Protein AF-A0A080M243-F1 (afdb_monomer)

Mean predicted aligned error: 13.2 Å

pLDDT: mean 72.02, std 15.81, range [36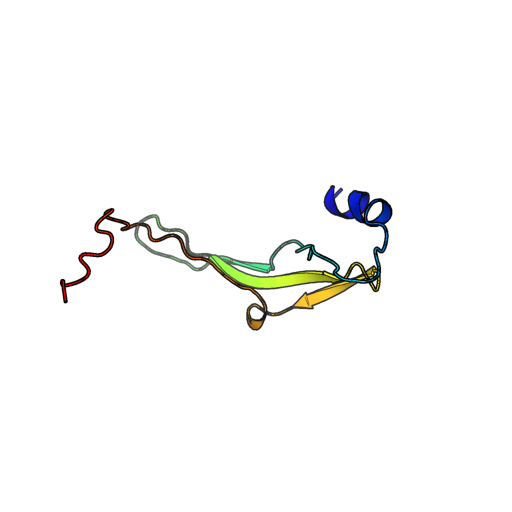.72, 95.44]

Radius of gyration: 19.22 Å; Cα contacts (8 Å, |Δi|>4): 78; chains: 1; bounding box: 52×26×47 Å

Sequence (82 aa):
MNADLHMAADLKNTGKGNLFVIFGEPDISLLPQDDDKLCIKVNGVDVFKPQTGEVISDSTDGIACWFIDTDYNQEGDQSPGG

Nearest PDB structures (foldseek):
  8vym-assembly1_A  TM=3.065E-01  e=6.296E+00  Human betaherpesvirus 5
  5cuv-assembly1_A  TM=2.920E-01  e=6.708E+00  Trypanosoma cruzi
  5cuy-assembly1_B  TM=3.031E-01  e=9.216E+00  Trypanosoma brucei brucei TREU927
  5cux-assembly1_A  TM=2.997E-01  e=9.216E+00  Trypanosoma cruzi

Secondary structure (DSSP, 8-state):
--THHHHTTT----SS-----EEEEEEEEEE--STT--EEEEEEEEEEETTTTEEEEEEGGG----PPPTT-------PPP-

Solvent-accessible surface area (backbone atoms only — not comparable to full-atom values): 5752 Å² total; per-residue (Å²): 135,69,70,71,72,66,46,61,81,74,62,68,85,58,99,74,72,86,88,70,79,48,72,52,75,62,46,69,44,81,44,93,54,73,89,95,47,87,44,74,44,74,62,22,35,30,38,42,41,82,93,78,72,47,75,43,83,38,58,54,89,80,59,90,79,83,82,80,70,91,78,74,76,82,85,73,79,84,73,78,87,129

Organism: NCBI:txid327160

Structure (mmCIF, N/CA/C/O backbone):
data_AF-A0A080M243-F1
#
_entry.id   AF-A0A080M243-F1
#
loop_
_atom_site.group_PDB
_atom_site.id
_atom_site.type_symbol
_atom_site.label_atom_id
_atom_site.label_alt_id
_atom_site.label_comp_id
_atom_site.label_asym_id
_atom_site.label_entity_id
_atom_site.label_seq_id
_atom_site.pdbx_PDB_ins_code
_atom_site.Cartn_x
_atom_site.Cartn_y
_atom_site.Cartn_z
_atom_site.occupancy
_atom_site.B_iso_or_equiv
_atom_site.auth_seq_id
_atom_site.auth_comp_id
_atom_site.auth_asym_id
_atom_site.auth_atom_id
_atom_site.pdbx_PDB_model_num
ATOM 1 N N . MET A 1 1 ? 11.896 -17.040 2.890 1.00 45.47 1 MET A N 1
ATOM 2 C CA . MET A 1 1 ? 12.218 -17.300 1.470 1.00 45.47 1 MET A CA 1
ATOM 3 C C . MET A 1 1 ? 10.922 -17.083 0.704 1.00 45.47 1 MET A C 1
ATOM 5 O O . MET A 1 1 ? 9.990 -17.839 0.935 1.00 45.47 1 MET A O 1
ATOM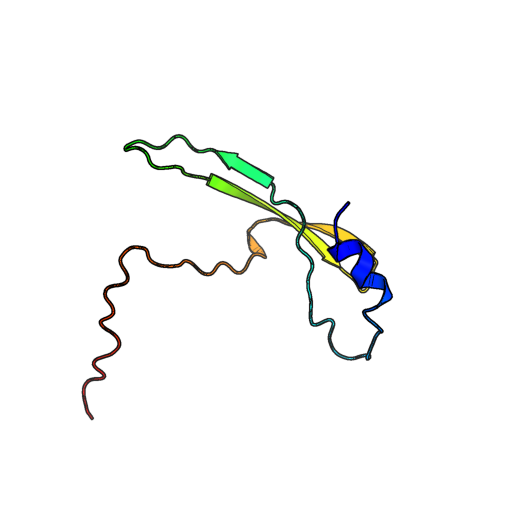 9 N N . ASN A 1 2 ? 10.805 -15.971 -0.030 1.00 44.34 2 ASN A N 1
ATOM 10 C CA . ASN A 1 2 ? 9.551 -15.546 -0.661 1.00 44.34 2 ASN A CA 1
ATOM 11 C C . ASN A 1 2 ? 9.294 -16.392 -1.927 1.00 44.34 2 ASN A C 1
ATOM 13 O O . ASN A 1 2 ? 10.166 -16.474 -2.793 1.00 44.34 2 ASN A O 1
ATOM 17 N N . ALA A 1 3 ? 8.134 -17.051 -2.001 1.00 48.31 3 ALA A N 1
ATOM 18 C CA . ALA A 1 3 ? 7.750 -17.931 -3.106 1.00 48.31 3 ALA A CA 1
ATOM 19 C C . ALA A 1 3 ? 7.598 -17.177 -4.441 1.00 48.31 3 ALA A C 1
ATOM 21 O O . ALA A 1 3 ? 7.833 -17.757 -5.500 1.00 48.31 3 ALA A O 1
ATOM 22 N N . ASP A 1 4 ? 7.315 -15.874 -4.394 1.00 53.09 4 ASP A N 1
ATOM 23 C CA . ASP A 1 4 ? 7.163 -15.029 -5.583 1.00 53.09 4 ASP A CA 1
ATOM 24 C C . ASP A 1 4 ? 8.485 -14.843 -6.339 1.00 53.09 4 ASP A C 1
ATOM 26 O O . ASP A 1 4 ? 8.506 -14.742 -7.568 1.00 53.09 4 ASP A O 1
ATOM 30 N N . LEU A 1 5 ? 9.616 -14.904 -5.625 1.00 52.91 5 LEU A N 1
ATOM 31 C CA . LEU A 1 5 ? 10.947 -14.817 -6.228 1.00 52.91 5 LEU A CA 1
ATOM 32 C C . LEU A 1 5 ? 11.289 -16.066 -7.063 1.00 52.91 5 LEU A C 1
ATOM 34 O O . LEU A 1 5 ? 12.093 -15.984 -7.989 1.00 52.91 5 LEU A O 1
ATOM 38 N N . HIS A 1 6 ? 10.660 -17.212 -6.770 1.00 58.19 6 HIS A N 1
ATOM 39 C CA . HIS A 1 6 ? 10.824 -18.448 -7.541 1.00 58.19 6 HIS A CA 1
ATOM 40 C C . HIS A 1 6 ? 10.008 -18.463 -8.839 1.00 58.19 6 HIS A C 1
ATOM 42 O O . HIS A 1 6 ? 10.387 -19.172 -9.768 1.00 58.19 6 HIS A O 1
ATOM 48 N N . MET A 1 7 ? 8.936 -17.669 -8.945 1.00 57.38 7 MET A N 1
ATOM 49 C CA . MET A 1 7 ? 8.112 -17.626 -10.160 1.00 57.38 7 MET A CA 1
ATOM 50 C C . MET A 1 7 ? 8.732 -16.758 -11.263 1.00 57.38 7 MET A C 1
ATOM 52 O O . MET A 1 7 ? 8.415 -16.936 -12.437 1.00 57.38 7 MET A O 1
ATOM 56 N N . ALA A 1 8 ? 9.662 -15.859 -10.922 1.00 56.03 8 ALA A N 1
ATOM 57 C CA . ALA A 1 8 ? 10.277 -14.929 -11.871 1.00 56.03 8 ALA A CA 1
ATOM 58 C C . ALA A 1 8 ? 10.937 -15.620 -13.084 1.00 56.03 8 ALA A C 1
ATOM 60 O O . ALA A 1 8 ? 10.904 -15.077 -14.186 1.00 56.03 8 ALA A O 1
ATOM 61 N N . ALA A 1 9 ? 11.496 -16.824 -12.905 1.00 55.94 9 ALA A N 1
ATOM 62 C CA . ALA A 1 9 ? 12.115 -17.599 -13.985 1.00 55.94 9 ALA A CA 1
ATOM 63 C C . ALA A 1 9 ? 11.098 -18.321 -14.896 1.00 55.94 9 ALA A C 1
ATOM 65 O O . ALA A 1 9 ? 11.408 -18.597 -16.058 1.00 55.94 9 ALA A O 1
ATOM 66 N N . ASP A 1 10 ? 9.889 -18.592 -14.394 1.00 56.78 10 ASP A N 1
ATOM 67 C CA . ASP A 1 10 ? 8.808 -19.262 -15.132 1.00 56.78 10 ASP A CA 1
ATOM 68 C C . ASP A 1 10 ? 7.934 -18.273 -15.926 1.00 56.78 10 ASP A C 1
ATOM 70 O O . ASP A 1 10 ? 7.261 -18.657 -16.888 1.00 56.78 10 ASP A O 1
ATOM 74 N N . LEU A 1 11 ? 7.990 -16.978 -15.593 1.00 54.88 11 LEU A N 1
ATOM 75 C CA . LEU A 1 11 ? 7.370 -15.887 -16.349 1.00 54.88 11 LEU A CA 1
ATOM 76 C C . LEU A 1 11 ? 8.154 -15.598 -17.646 1.00 54.88 11 LEU A C 1
ATOM 78 O O . LEU A 1 11 ? 8.870 -14.607 -17.788 1.00 54.88 11 LEU A O 1
ATOM 82 N N . LYS A 1 12 ? 8.018 -16.484 -18.637 1.00 50.25 12 LYS A N 1
ATOM 83 C CA . LYS A 1 12 ? 8.550 -16.273 -19.992 1.00 50.25 12 LYS A CA 1
ATOM 84 C C . LYS A 1 12 ? 7.911 -15.047 -20.652 1.00 50.25 12 LYS A C 1
ATOM 86 O O . LYS A 1 12 ? 6.706 -15.009 -20.876 1.00 50.25 12 LYS A O 1
ATOM 91 N N . ASN A 1 13 ? 8.773 -14.109 -21.050 1.00 53.62 13 ASN A N 1
ATOM 92 C CA . ASN A 1 13 ? 8.527 -12.961 -21.927 1.00 53.62 13 ASN A CA 1
ATOM 93 C C . ASN A 1 13 ? 7.718 -13.324 -23.195 1.00 53.62 13 ASN A C 1
ATOM 95 O O . ASN A 1 13 ? 8.279 -13.521 -24.274 1.00 53.62 13 ASN A O 1
ATOM 99 N N . THR A 1 14 ? 6.389 -13.351 -23.119 1.00 49.97 14 THR A N 1
ATOM 100 C CA . THR A 1 14 ? 5.561 -13.057 -24.291 1.00 49.97 14 THR A CA 1
ATOM 101 C C . THR A 1 14 ? 5.611 -11.546 -24.445 1.00 49.97 14 THR A C 1
ATOM 103 O O . THR A 1 14 ? 5.127 -10.851 -23.562 1.00 49.97 14 THR A O 1
ATOM 106 N N . GLY A 1 15 ? 6.250 -11.028 -25.497 1.00 48.06 15 GLY A N 1
ATOM 107 C CA . GLY A 1 15 ? 6.641 -9.616 -25.676 1.00 48.06 15 GLY A CA 1
ATOM 108 C C . GLY A 1 15 ? 5.545 -8.533 -25.646 1.00 48.06 15 GLY A C 1
ATOM 109 O O . GLY A 1 15 ? 5.743 -7.470 -26.228 1.00 48.06 15 GLY A O 1
ATOM 110 N N . LYS A 1 16 ? 4.397 -8.772 -25.009 1.00 51.06 16 LYS A N 1
ATOM 111 C CA . LYS A 1 16 ? 3.333 -7.819 -24.699 1.00 51.06 16 LYS A CA 1
ATOM 112 C C . LYS A 1 16 ? 2.680 -8.201 -23.361 1.00 51.06 16 LYS A C 1
ATOM 114 O O . LYS A 1 16 ? 1.841 -9.092 -23.327 1.00 51.06 16 LYS A O 1
ATOM 119 N N . GLY A 1 17 ? 3.043 -7.490 -22.293 1.00 48.31 17 GLY A N 1
ATOM 120 C CA . GLY A 1 17 ? 2.312 -7.472 -21.021 1.00 48.31 17 GLY A CA 1
ATOM 121 C C . GLY A 1 17 ? 2.944 -8.303 -19.907 1.00 48.31 17 GLY A C 1
ATOM 122 O O . GLY A 1 17 ? 2.640 -9.481 -19.756 1.00 48.31 17 GLY A O 1
ATOM 123 N N . ASN A 1 18 ? 3.755 -7.664 -19.059 1.00 52.28 18 ASN A N 1
ATOM 124 C CA . ASN A 1 18 ? 3.951 -8.184 -17.708 1.00 52.28 18 ASN A CA 1
ATOM 125 C C . ASN A 1 18 ? 2.639 -7.958 -16.955 1.00 52.28 18 ASN A C 1
ATOM 127 O O . ASN A 1 18 ? 2.334 -6.835 -16.569 1.00 52.28 18 ASN A O 1
ATOM 131 N N . LEU A 1 19 ? 1.842 -9.017 -16.817 1.00 58.69 19 LEU A N 1
ATOM 132 C CA . LEU A 1 19 ? 0.518 -8.975 -16.188 1.00 58.69 19 LEU A CA 1
ATOM 133 C C . LEU A 1 19 ? 0.571 -8.945 -14.653 1.00 58.69 19 LEU A C 1
ATOM 135 O O . LEU A 1 19 ? -0.470 -8.848 -14.014 1.00 58.69 19 LEU A O 1
ATOM 139 N N . PHE A 1 20 ? 1.765 -9.030 -14.063 1.00 63.72 20 PHE A N 1
ATOM 140 C CA . PHE A 1 20 ? 1.940 -9.150 -12.623 1.00 63.72 20 PHE A CA 1
ATOM 141 C C . PHE A 1 20 ? 2.990 -8.158 -12.127 1.00 63.72 20 PHE A C 1
ATOM 143 O O . PHE A 1 20 ? 4.083 -8.049 -12.6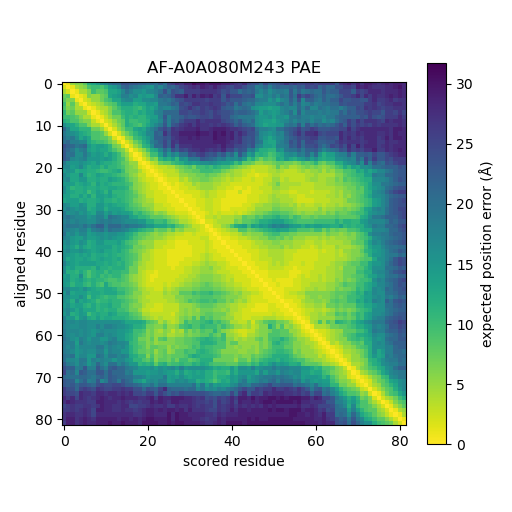91 1.00 63.72 20 PHE A O 1
ATOM 150 N N . VAL A 1 21 ? 2.632 -7.447 -11.062 1.00 68.88 21 VAL A N 1
ATOM 151 C CA . VAL A 1 21 ? 3.527 -6.641 -10.234 1.00 68.88 21 VAL A CA 1
ATOM 152 C C . VAL A 1 21 ? 3.634 -7.372 -8.905 1.00 68.88 21 VAL A C 1
ATOM 154 O O . VAL A 1 21 ? 2.615 -7.777 -8.348 1.00 68.88 21 VAL A O 1
ATOM 157 N N . ILE A 1 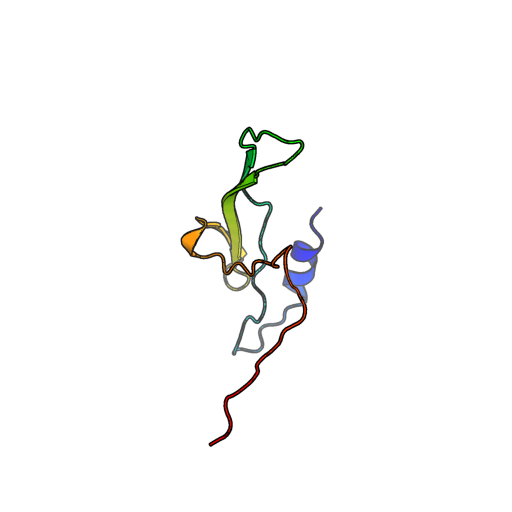22 ? 4.858 -7.588 -8.432 1.00 78.75 22 ILE A N 1
ATOM 158 C CA . ILE A 1 22 ? 5.096 -8.231 -7.141 1.00 78.75 22 ILE A CA 1
ATOM 159 C C . ILE A 1 22 ? 5.363 -7.121 -6.130 1.00 78.75 22 ILE A C 1
ATOM 161 O O . ILE A 1 22 ? 6.271 -6.310 -6.324 1.00 78.75 22 ILE A O 1
ATOM 165 N N . PHE A 1 23 ? 4.562 -7.099 -5.071 1.00 84.50 23 PHE A N 1
ATOM 166 C CA . PHE A 1 23 ? 4.724 -6.192 -3.943 1.00 84.50 23 PHE A CA 1
ATOM 167 C C . PHE A 1 23 ? 5.476 -6.905 -2.816 1.00 84.50 23 PHE A C 1
ATOM 169 O O . PHE A 1 23 ? 5.194 -8.063 -2.504 1.00 84.50 23 PHE A O 1
ATOM 176 N N . GLY A 1 24 ? 6.462 -6.225 -2.243 1.00 83.69 24 GLY A N 1
ATOM 177 C CA . GLY A 1 24 ? 7.200 -6.662 -1.067 1.00 83.69 24 GLY A CA 1
ATOM 178 C C . GLY A 1 24 ? 6.441 -6.397 0.232 1.00 83.69 24 GLY A C 1
ATOM 179 O O . GLY A 1 24 ? 5.250 -6.083 0.235 1.00 83.69 24 GLY A O 1
ATOM 180 N N . GLU A 1 25 ? 7.147 -6.536 1.352 1.00 88.38 25 GLU A N 1
ATOM 181 C CA . GLU A 1 25 ? 6.609 -6.187 2.667 1.00 88.38 25 GLU A CA 1
ATOM 182 C C . GLU A 1 25 ? 6.310 -4.676 2.719 1.00 88.38 25 GLU A C 1
ATOM 184 O O . GLU A 1 25 ? 7.171 -3.877 2.343 1.00 88.38 25 GLU A O 1
ATOM 189 N N . PRO A 1 26 ? 5.105 -4.256 3.140 1.00 89.19 26 PRO A N 1
ATOM 190 C CA . PRO A 1 26 ? 4.806 -2.843 3.308 1.00 89.19 26 PRO A CA 1
ATOM 191 C C . PRO A 1 26 ? 5.503 -2.292 4.553 1.00 89.19 26 PRO A C 1
ATOM 193 O O . PRO A 1 26 ? 5.460 -2.906 5.620 1.00 89.19 26 PRO A O 1
ATOM 196 N N . ASP A 1 27 ? 6.062 -1.089 4.444 1.00 90.81 27 ASP A N 1
ATOM 197 C CA . ASP A 1 27 ? 6.473 -0.338 5.628 1.00 90.81 27 ASP A CA 1
ATOM 198 C C . ASP A 1 27 ? 5.225 0.214 6.322 1.00 90.81 27 ASP A C 1
ATOM 200 O O . ASP A 1 27 ? 4.390 0.872 5.690 1.00 90.81 27 ASP A O 1
ATOM 204 N N . ILE A 1 28 ? 5.081 -0.060 7.619 1.00 94.12 28 ILE A N 1
ATOM 205 C CA . ILE A 1 28 ? 3.883 0.291 8.381 1.00 94.12 28 ILE A CA 1
ATOM 206 C C . ILE A 1 28 ? 4.203 0.962 9.712 1.00 94.12 28 ILE A C 1
ATOM 208 O O . ILE A 1 28 ? 5.251 0.780 10.325 1.00 94.12 28 ILE A O 1
ATOM 212 N N . SER A 1 29 ? 3.240 1.727 10.208 1.00 95.44 29 SER A N 1
ATOM 213 C CA . SER A 1 29 ? 3.272 2.324 11.538 1.00 95.44 29 SER A CA 1
ATOM 214 C C . SER A 1 29 ? 1.945 2.095 12.247 1.00 95.44 29 SER A C 1
ATOM 216 O O . SER A 1 29 ? 0.880 2.325 11.674 1.00 95.44 29 SER A O 1
ATOM 218 N N . LEU A 1 30 ? 1.999 1.661 13.506 1.00 94.19 30 LEU A N 1
ATOM 219 C CA . LEU A 1 30 ? 0.810 1.585 14.351 1.00 94.19 30 LEU A CA 1
ATOM 220 C C . LEU A 1 30 ? 0.448 2.979 14.852 1.00 94.19 30 LEU A C 1
ATOM 222 O O . LEU A 1 30 ? 1.290 3.690 15.406 1.00 94.19 30 LEU A O 1
ATOM 226 N N . LEU A 1 31 ? -0.817 3.344 14.685 1.00 93.38 31 LEU A N 1
ATOM 227 C CA . LEU A 1 31 ? -1.379 4.565 15.235 1.00 93.38 31 LEU A CA 1
ATOM 228 C C . LEU A 1 31 ? -2.239 4.198 16.454 1.00 93.38 31 LEU A C 1
ATOM 230 O O . LEU A 1 31 ? -3.090 3.311 16.339 1.00 93.38 31 LEU A O 1
ATOM 234 N N . PRO A 1 32 ? -2.023 4.838 17.620 1.00 90.50 32 PRO A N 1
ATOM 235 C CA . PRO A 1 32 ? -2.883 4.646 18.780 1.00 90.50 32 PRO A CA 1
ATOM 236 C C . PRO A 1 32 ? -4.330 4.983 18.430 1.00 90.50 32 PRO A C 1
ATOM 238 O O . PRO A 1 32 ? -4.588 6.010 17.803 1.00 90.50 32 PRO A O 1
ATOM 241 N N . GLN A 1 33 ? -5.255 4.128 18.846 1.00 88.88 33 GLN A N 1
ATOM 242 C CA . GLN A 1 33 ? -6.679 4.298 18.612 1.00 88.88 33 GLN A CA 1
ATOM 243 C C . GLN A 1 33 ? -7.433 3.855 19.867 1.00 88.88 33 GLN A C 1
ATOM 245 O O . GLN A 1 33 ? -7.055 2.874 20.509 1.00 88.88 33 GLN A O 1
ATOM 250 N N . ASP A 1 34 ? -8.482 4.593 20.207 1.00 87.94 34 ASP A N 1
ATOM 251 C CA . ASP A 1 34 ? -9.388 4.241 21.296 1.00 87.94 34 ASP A CA 1
ATOM 252 C C . ASP A 1 34 ? -10.379 3.137 20.863 1.00 87.94 34 ASP A C 1
ATOM 254 O O . ASP A 1 34 ? -10.456 2.761 19.688 1.00 87.94 34 ASP A O 1
ATOM 258 N N . ASP A 1 35 ? -11.170 2.641 21.817 1.00 82.12 35 ASP A N 1
ATOM 259 C CA . ASP A 1 35 ? -12.301 1.726 21.594 1.00 82.12 35 ASP A CA 1
ATOM 260 C C . ASP A 1 35 ? -11.948 0.377 20.937 1.00 82.12 35 ASP A C 1
ATOM 262 O O . ASP A 1 35 ? -12.612 -0.049 19.991 1.00 82.12 35 ASP A O 1
ATOM 266 N N . ASP A 1 36 ? -10.906 -0.305 21.432 1.00 83.19 36 ASP A N 1
ATOM 267 C CA . ASP A 1 36 ? -10.456 -1.638 20.976 1.00 83.19 36 ASP A CA 1
ATOM 268 C C . ASP A 1 36 ? -10.197 -1.747 19.457 1.00 83.19 36 ASP A C 1
ATOM 270 O O . ASP A 1 36 ? -10.138 -2.839 18.883 1.00 83.19 36 ASP A O 1
ATOM 274 N N . LYS A 1 37 ? -10.014 -0.609 18.781 1.00 84.75 37 LYS A N 1
ATOM 275 C CA . LYS A 1 37 ? -9.694 -0.544 17.355 1.00 84.75 37 LYS A CA 1
ATOM 276 C C . LYS A 1 37 ? -8.187 -0.534 17.148 1.00 84.75 37 LYS A C 1
ATOM 278 O O . LYS A 1 37 ? -7.427 0.012 17.941 1.00 84.75 37 LYS A O 1
ATOM 283 N N . LEU A 1 38 ? -7.755 -1.101 16.026 1.00 88.62 38 LEU A N 1
ATOM 284 C CA . LEU A 1 38 ? -6.367 -1.056 15.583 1.00 88.62 38 LEU A CA 1
ATOM 285 C C . LEU A 1 38 ? -6.271 -0.205 14.318 1.00 88.62 38 LEU A C 1
ATOM 287 O O . LEU A 1 38 ? -6.935 -0.498 13.325 1.00 88.62 38 LEU A O 1
ATOM 291 N N . CYS A 1 39 ? -5.436 0.833 14.351 1.00 91.19 39 CYS A N 1
ATOM 292 C CA . CYS A 1 39 ? -5.156 1.676 13.196 1.00 91.19 39 CYS A CA 1
ATOM 293 C C . CYS A 1 39 ? -3.714 1.456 12.728 1.00 91.19 39 CYS A C 1
ATOM 295 O O . CYS A 1 39 ? -2.764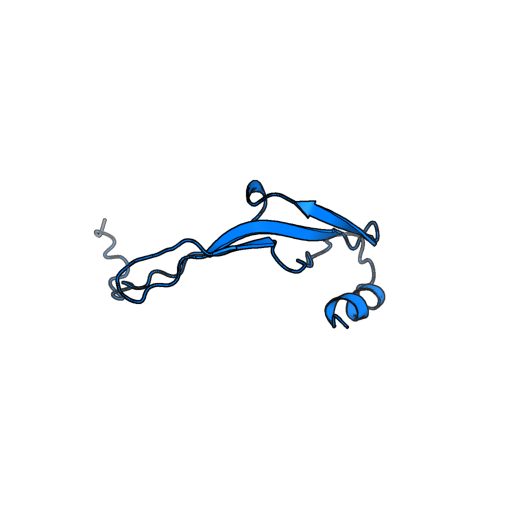 1.564 13.506 1.00 91.19 39 CYS A O 1
ATOM 297 N N . ILE A 1 40 ? -3.550 1.131 11.446 1.00 92.81 40 ILE A N 1
ATOM 298 C CA . ILE A 1 40 ? -2.249 0.911 10.816 1.00 92.81 40 ILE A CA 1
ATOM 299 C C . ILE A 1 40 ? -2.127 1.890 9.655 1.00 92.81 40 ILE A C 1
ATOM 301 O O . ILE A 1 40 ? -2.976 1.926 8.765 1.00 92.81 40 ILE A O 1
ATOM 305 N N . LYS A 1 41 ? -1.051 2.671 9.653 1.00 91.50 41 LYS A N 1
ATOM 306 C CA . LYS A 1 41 ? -0.642 3.485 8.514 1.00 91.50 41 LYS A CA 1
ATOM 307 C C . LYS A 1 41 ? 0.332 2.687 7.659 1.00 91.50 41 LYS A C 1
ATOM 309 O O . LYS A 1 41 ? 1.331 2.206 8.180 1.00 91.50 41 LYS A O 1
ATOM 314 N N . VAL A 1 42 ? 0.074 2.610 6.359 1.00 91.06 42 VAL A N 1
ATOM 315 C CA . VAL A 1 42 ? 1.062 2.160 5.370 1.00 91.06 42 VAL A CA 1
ATOM 316 C C . VAL A 1 42 ? 1.865 3.378 4.919 1.00 91.06 42 VAL A C 1
ATOM 318 O O . VAL A 1 42 ? 1.286 4.410 4.579 1.00 91.06 42 VAL A O 1
ATOM 321 N N . ASN A 1 43 ? 3.189 3.283 4.961 1.00 91.12 43 ASN A N 1
ATOM 322 C CA . ASN A 1 43 ? 4.110 4.341 4.541 1.00 91.12 43 ASN A CA 1
ATOM 323 C C . ASN A 1 43 ? 4.574 4.155 3.091 1.00 91.12 43 ASN A C 1
ATOM 325 O O . ASN A 1 43 ? 4.847 5.138 2.405 1.00 91.12 43 ASN A O 1
ATOM 329 N N . GLY A 1 44 ? 4.623 2.911 2.621 1.00 90.88 44 GLY A N 1
ATOM 330 C CA . GLY A 1 44 ? 5.042 2.561 1.273 1.00 90.88 44 GLY A CA 1
ATOM 331 C C . GLY A 1 44 ? 5.150 1.053 1.106 1.00 90.88 44 GLY A C 1
ATOM 332 O O . GLY A 1 44 ? 4.892 0.290 2.041 1.00 90.88 44 GLY A O 1
ATOM 333 N N . VAL A 1 45 ? 5.527 0.626 -0.092 1.00 89.50 45 VAL A N 1
ATOM 334 C CA . VAL A 1 45 ? 5.737 -0.786 -0.413 1.00 89.50 45 VAL A CA 1
ATOM 335 C C . VAL A 1 45 ? 6.880 -0.925 -1.404 1.00 89.50 45 VAL A C 1
ATOM 337 O O . VAL A 1 45 ? 7.054 -0.095 -2.295 1.00 89.50 45 VAL A O 1
ATOM 340 N N . ASP A 1 46 ? 7.654 -1.993 -1.269 1.00 88.38 46 ASP A N 1
ATOM 341 C CA . ASP A 1 46 ? 8.637 -2.344 -2.284 1.00 88.38 46 ASP A CA 1
ATOM 342 C C . ASP A 1 46 ? 7.945 -2.942 -3.513 1.00 88.38 46 ASP A C 1
ATOM 344 O O . ASP A 1 46 ? 7.084 -3.813 -3.406 1.00 88.38 46 ASP A O 1
ATOM 348 N N . VAL A 1 47 ? 8.338 -2.505 -4.703 1.00 85.38 47 VAL A N 1
ATOM 349 C CA . VAL A 1 47 ? 7.798 -2.977 -5.978 1.00 85.38 47 VAL A CA 1
ATOM 350 C C . VAL A 1 47 ? 8.904 -3.665 -6.759 1.00 85.38 47 VAL A C 1
ATOM 352 O O . VAL A 1 47 ? 9.898 -3.044 -7.142 1.00 85.38 47 VAL A O 1
ATOM 355 N N . PHE A 1 48 ? 8.726 -4.953 -7.040 1.00 83.50 48 PHE A N 1
ATOM 356 C CA . PHE A 1 48 ? 9.627 -5.694 -7.914 1.00 83.50 48 PHE A CA 1
ATOM 357 C C . PHE A 1 48 ? 9.181 -5.569 -9.371 1.00 83.50 48 PHE A C 1
ATOM 359 O O . PHE A 1 48 ? 8.047 -5.902 -9.726 1.00 83.50 48 PHE A O 1
ATOM 366 N N . LYS A 1 49 ? 10.100 -5.113 -10.229 1.00 79.25 49 LYS A N 1
ATOM 367 C CA . LYS A 1 49 ? 9.905 -4.965 -11.676 1.00 79.25 49 LYS A CA 1
ATOM 368 C C . LYS A 1 49 ? 10.510 -6.167 -12.408 1.00 79.25 49 LYS A C 1
ATOM 370 O O . LYS A 1 49 ? 11.722 -6.191 -12.626 1.00 79.25 49 LYS A O 1
ATOM 375 N N . PRO A 1 50 ? 9.707 -7.133 -12.899 1.00 74.62 50 PRO A N 1
ATOM 376 C CA . PRO A 1 50 ? 10.261 -8.369 -13.460 1.00 74.62 50 PRO A CA 1
ATOM 377 C C . PRO A 1 50 ? 11.064 -8.163 -14.752 1.00 74.62 50 PRO A C 1
ATOM 379 O O . PRO A 1 50 ? 11.895 -8.992 -15.096 1.00 74.62 50 PRO A O 1
ATOM 382 N N . GLN A 1 51 ? 10.831 -7.059 -15.473 1.00 71.94 51 GLN A N 1
ATOM 383 C CA . GLN A 1 51 ? 11.554 -6.751 -16.715 1.00 71.94 51 GLN A CA 1
ATOM 384 C C . GLN A 1 51 ? 1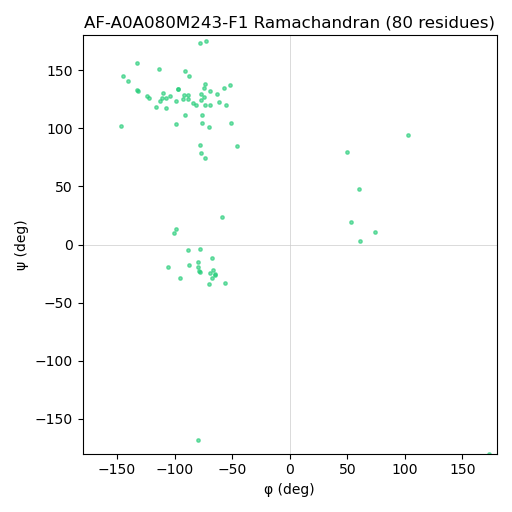3.017 -6.379 -16.468 1.00 71.94 51 GLN A C 1
ATOM 386 O O . GLN A 1 51 ? 13.868 -6.675 -17.302 1.00 71.94 51 GLN A O 1
ATOM 391 N N . THR A 1 52 ? 13.297 -5.710 -15.348 1.00 82.31 52 THR A N 1
ATOM 392 C CA . THR A 1 52 ? 14.641 -5.239 -14.986 1.00 82.31 52 THR A CA 1
ATOM 393 C C . THR A 1 52 ? 15.269 -6.071 -13.871 1.00 82.31 52 THR A C 1
ATOM 395 O O . THR A 1 52 ? 16.485 -6.046 -13.717 1.00 82.31 52 THR A O 1
ATOM 398 N N . GLY A 1 53 ? 14.461 -6.811 -13.104 1.00 80.19 53 GLY A N 1
ATOM 399 C CA . GLY A 1 53 ? 14.898 -7.518 -11.900 1.00 80.19 53 GLY A CA 1
ATOM 400 C C . GLY A 1 53 ? 15.150 -6.591 -10.705 1.00 80.19 53 GLY A C 1
ATOM 401 O O . GLY A 1 53 ? 15.731 -7.022 -9.714 1.00 80.19 53 GLY A O 1
ATOM 402 N N . GLU A 1 54 ? 14.747 -5.323 -10.798 1.00 84.38 54 GLU A N 1
ATOM 403 C CA . GLU A 1 54 ? 14.969 -4.312 -9.766 1.00 84.38 54 GLU A CA 1
ATOM 404 C C . GLU A 1 54 ? 13.842 -4.314 -8.727 1.00 84.38 54 GLU A C 1
ATOM 406 O O . GLU A 1 54 ? 12.673 -4.523 -9.063 1.00 84.38 54 GLU A O 1
ATOM 411 N N . VAL A 1 55 ? 14.203 -4.039 -7.473 1.00 85.81 55 VAL A N 1
ATOM 412 C CA . VAL A 1 55 ? 13.271 -3.735 -6.383 1.00 85.81 55 VAL A CA 1
ATOM 413 C C . VAL A 1 55 ? 13.377 -2.245 -6.084 1.00 85.81 55 VAL A C 1
ATOM 415 O O . VAL A 1 55 ? 14.479 -1.747 -5.858 1.00 85.81 55 VAL A O 1
ATOM 418 N N . ILE A 1 56 ? 12.246 -1.543 -6.098 1.00 86.50 56 ILE A N 1
ATOM 419 C CA . ILE A 1 56 ? 12.176 -0.103 -5.831 1.00 86.50 56 ILE A CA 1
ATOM 420 C C . ILE A 1 56 ? 11.201 0.127 -4.684 1.00 86.50 56 ILE A C 1
ATOM 422 O O . ILE A 1 56 ? 10.061 -0.319 -4.769 1.00 86.50 56 ILE A O 1
ATOM 426 N N . SER A 1 57 ? 11.627 0.848 -3.652 1.00 84.00 57 SER A N 1
ATOM 427 C CA . SER A 1 57 ? 10.723 1.314 -2.602 1.00 84.00 57 SER A CA 1
ATOM 428 C C . SER A 1 57 ? 9.868 2.455 -3.139 1.00 84.00 57 SER A C 1
ATOM 430 O O . SER A 1 57 ? 10.405 3.475 -3.577 1.00 84.00 57 SER A O 1
ATOM 432 N N . ASP A 1 58 ? 8.552 2.273 -3.127 1.00 79.25 58 ASP A N 1
ATOM 433 C CA . ASP A 1 58 ? 7.592 3.258 -3.616 1.00 79.25 58 ASP A CA 1
ATOM 434 C C . ASP A 1 58 ? 6.740 3.814 -2.468 1.00 79.25 58 ASP A C 1
ATOM 436 O O . ASP A 1 58 ? 6.513 3.145 -1.451 1.00 79.25 58 ASP A O 1
ATOM 440 N N . SER A 1 59 ? 6.282 5.057 -2.620 1.00 78.44 59 SER A N 1
ATOM 441 C CA . SER A 1 59 ? 5.341 5.668 -1.679 1.00 78.44 59 SER A CA 1
ATOM 442 C C . SER A 1 59 ? 3.949 5.049 -1.844 1.00 78.44 59 SER A C 1
ATOM 444 O O . SER A 1 59 ? 3.678 4.249 -2.741 1.00 78.44 59 SER A O 1
ATOM 446 N N . THR A 1 60 ? 3.013 5.434 -0.981 1.00 80.19 60 THR A N 1
ATOM 447 C CA . THR A 1 60 ? 1.617 4.995 -1.103 1.00 80.19 60 THR A CA 1
ATOM 448 C C . THR A 1 60 ? 0.888 5.556 -2.327 1.00 80.19 60 THR A C 1
ATOM 450 O O . THR A 1 60 ? -0.186 5.055 -2.654 1.00 80.19 60 THR A O 1
ATOM 453 N N . ASP A 1 61 ? 1.457 6.539 -3.033 1.00 78.31 61 ASP A N 1
ATOM 454 C CA . ASP A 1 61 ? 0.805 7.220 -4.161 1.00 78.31 61 ASP A CA 1
ATOM 455 C C . ASP A 1 61 ? 0.551 6.283 -5.356 1.00 78.31 61 ASP A C 1
ATOM 457 O O . ASP A 1 61 ? -0.377 6.499 -6.137 1.00 78.31 61 ASP A O 1
ATOM 461 N N . GLY A 1 62 ? 1.359 5.227 -5.496 1.00 69.88 62 GLY A N 1
ATOM 462 C CA . GLY A 1 62 ? 1.218 4.206 -6.537 1.00 69.88 62 GLY A CA 1
ATOM 463 C C . GLY A 1 62 ? 0.303 3.033 -6.167 1.00 69.88 62 GLY A C 1
ATOM 464 O O . GLY A 1 62 ? 0.070 2.156 -7.003 1.00 69.88 62 GLY A O 1
ATOM 465 N N . ILE A 1 63 ? -0.212 2.978 -4.933 1.00 77.69 63 ILE A N 1
ATOM 466 C CA . ILE A 1 63 ? -0.973 1.828 -4.429 1.00 77.69 63 ILE A CA 1
ATOM 467 C C . ILE A 1 63 ? -2.467 2.029 -4.705 1.00 77.69 63 ILE A C 1
ATOM 469 O O . ILE A 1 63 ? -3.133 2.866 -4.097 1.00 77.69 63 ILE A O 1
ATOM 473 N N . ALA A 1 64 ? -3.025 1.213 -5.600 1.00 73.56 64 ALA A N 1
ATOM 474 C CA . ALA A 1 64 ? -4.469 1.141 -5.794 1.00 73.56 64 ALA A CA 1
ATOM 475 C C . ALA A 1 64 ? -5.118 0.348 -4.644 1.00 73.56 64 ALA A C 1
ATOM 477 O O . ALA A 1 64 ? -5.042 -0.881 -4.605 1.00 73.56 64 ALA A O 1
ATOM 478 N N . CYS A 1 65 ? -5.771 1.049 -3.715 1.00 74.81 65 CYS A N 1
ATOM 479 C CA . CYS A 1 65 ? -6.467 0.445 -2.578 1.00 74.81 65 CYS A CA 1
ATOM 480 C C . CYS A 1 65 ? -7.969 0.296 -2.848 1.00 74.81 65 CYS A C 1
ATOM 482 O O . CYS A 1 65 ? -8.634 1.246 -3.259 1.00 74.81 65 CYS A O 1
ATOM 484 N N . TRP A 1 66 ? -8.509 -0.882 -2.542 1.00 72.06 66 TRP A N 1
ATOM 485 C CA . TRP A 1 66 ? -9.948 -1.130 -2.493 1.00 72.06 66 TRP A CA 1
ATOM 486 C C . TRP A 1 66 ? -10.337 -1.261 -1.028 1.00 72.06 66 TRP A C 1
ATOM 488 O O . TRP A 1 66 ? -9.852 -2.153 -0.333 1.00 72.06 66 TRP A O 1
ATOM 498 N N . PHE A 1 67 ? -11.182 -0.356 -0.552 1.00 73.19 67 PHE A N 1
ATOM 499 C CA . PHE A 1 67 ? -11.675 -0.404 0.816 1.00 73.19 67 PHE A CA 1
ATOM 500 C C . PHE A 1 67 ? -12.983 -1.183 0.831 1.00 73.19 67 PHE A C 1
ATOM 502 O O . PHE A 1 67 ? -13.902 -0.888 0.070 1.00 73.19 67 PHE A O 1
ATOM 509 N N . ILE A 1 68 ? -13.036 -2.211 1.673 1.00 70.56 68 ILE A N 1
ATOM 510 C CA . ILE A 1 68 ? -14.275 -2.925 1.955 1.00 70.56 68 ILE A CA 1
ATOM 511 C C . ILE A 1 68 ? -14.983 -2.129 3.042 1.00 70.56 68 ILE A C 1
ATOM 513 O O . ILE A 1 68 ? -14.412 -1.915 4.113 1.00 70.56 68 ILE A O 1
ATOM 517 N N . ASP A 1 69 ? -16.203 -1.685 2.752 1.00 74.75 69 ASP A N 1
ATOM 518 C CA . ASP A 1 69 ? -17.022 -1.039 3.763 1.00 74.75 69 ASP A CA 1
ATOM 519 C C . ASP A 1 69 ? -17.453 -2.060 4.817 1.00 74.75 69 ASP A C 1
ATOM 521 O O . ASP A 1 69 ? -17.919 -3.159 4.502 1.00 74.75 69 ASP A O 1
ATOM 525 N N . THR A 1 70 ? -17.289 -1.695 6.079 1.00 67.88 70 THR A N 1
ATOM 526 C CA . THR A 1 70 ? -17.772 -2.487 7.210 1.00 67.88 70 THR A CA 1
ATOM 527 C C . THR A 1 70 ? -19.266 -2.303 7.460 1.00 67.88 70 THR A C 1
ATOM 529 O O . THR A 1 70 ? -19.846 -3.111 8.182 1.00 67.88 70 THR A O 1
ATOM 532 N N . ASP A 1 71 ? -19.892 -1.270 6.886 1.00 69.12 71 ASP A N 1
ATOM 533 C CA . ASP A 1 71 ? -21.325 -0.986 7.026 1.00 69.12 71 ASP A CA 1
ATOM 534 C C . ASP A 1 71 ? -22.176 -1.439 5.826 1.00 69.12 71 ASP A C 1
ATOM 536 O O . ASP A 1 71 ? -23.368 -1.136 5.771 1.00 69.12 71 ASP A O 1
ATOM 540 N N . TYR A 1 72 ? -21.589 -2.210 4.900 1.00 67.44 72 TYR A N 1
ATOM 541 C CA . TYR A 1 72 ? -22.254 -2.675 3.684 1.00 67.44 72 TYR A CA 1
ATOM 542 C C . TYR A 1 72 ? -23.609 -3.343 3.989 1.00 67.44 72 TYR A C 1
ATOM 544 O O . TYR A 1 72 ? -23.680 -4.487 4.446 1.00 67.44 72 TYR A O 1
ATOM 552 N N . ASN A 1 73 ? -24.701 -2.627 3.706 1.00 68.94 73 ASN A N 1
ATOM 553 C CA . ASN A 1 7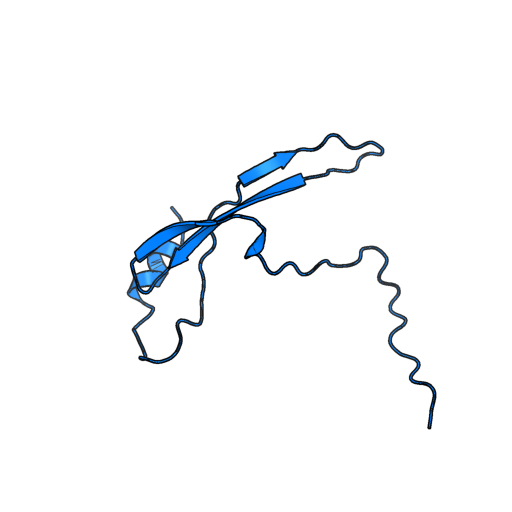3 ? -26.066 -2.994 4.100 1.00 68.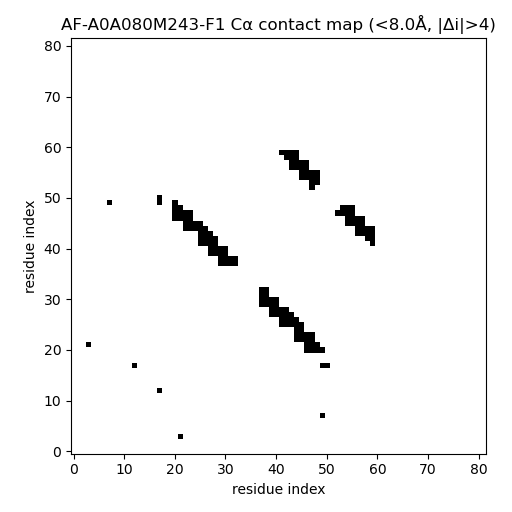94 73 ASN A CA 1
ATOM 554 C C . ASN A 1 73 ? -26.884 -3.682 2.986 1.00 68.94 73 ASN A C 1
ATOM 556 O O . ASN A 1 73 ? -28.094 -3.834 3.124 1.00 68.94 73 ASN A O 1
ATOM 560 N N . GLN A 1 74 ? -26.239 -4.120 1.898 1.00 61.81 74 GLN A N 1
ATOM 561 C CA . GLN A 1 74 ? -26.859 -4.770 0.729 1.00 61.81 74 GLN A CA 1
ATOM 562 C C . GLN A 1 74 ? -27.905 -3.945 -0.055 1.00 61.81 74 GLN A C 1
ATOM 564 O O . GLN A 1 74 ? -28.444 -4.472 -1.030 1.00 61.81 74 GLN A O 1
ATOM 569 N N . GLU A 1 75 ? -28.190 -2.676 0.272 1.00 57.28 75 GLU A N 1
ATOM 570 C CA . GLU A 1 75 ? -29.099 -1.845 -0.539 1.00 57.28 75 GLU A CA 1
ATOM 571 C C . GLU A 1 75 ? -28.396 -1.342 -1.811 1.00 57.28 75 GLU A C 1
ATOM 573 O O . GLU A 1 75 ? -27.923 -0.213 -1.915 1.00 57.28 75 GLU A O 1
ATOM 578 N N . GLY A 1 76 ? -28.307 -2.230 -2.801 1.00 56.94 76 GLY A N 1
ATOM 579 C CA . GLY A 1 76 ? -27.858 -1.914 -4.150 1.00 56.94 76 GLY A CA 1
ATOM 580 C C . GLY A 1 76 ? -28.976 -1.299 -4.993 1.00 56.94 76 GLY A C 1
ATOM 581 O O . GLY A 1 76 ? -29.996 -1.936 -5.232 1.00 56.94 76 GLY A O 1
ATOM 582 N N . ASP A 1 77 ? -28.730 -0.077 -5.465 1.00 58.50 77 ASP A N 1
ATOM 583 C CA . ASP A 1 77 ? -29.234 0.504 -6.717 1.00 58.50 77 ASP A CA 1
ATOM 584 C C . ASP A 1 77 ? -30.751 0.387 -6.983 1.00 58.50 77 ASP A C 1
ATOM 586 O O . ASP A 1 77 ? -31.216 -0.404 -7.806 1.00 58.50 77 ASP A O 1
ATOM 590 N N . GLN A 1 78 ? -31.543 1.260 -6.351 1.00 49.97 78 GLN A N 1
ATOM 591 C CA . GLN A 1 78 ? -32.799 1.686 -6.970 1.00 49.97 78 GLN A CA 1
ATOM 592 C C . GLN A 1 78 ? -32.482 2.726 -8.048 1.00 49.97 78 GLN A C 1
ATOM 594 O O . GLN A 1 78 ? -32.545 3.930 -7.800 1.00 49.97 78 GLN A O 1
ATOM 599 N N . SER A 1 79 ? -32.160 2.265 -9.259 1.00 53.69 79 SER A N 1
ATOM 600 C CA . SER A 1 79 ? -32.245 3.124 -10.441 1.00 53.69 79 SER A CA 1
ATOM 601 C C . SER A 1 79 ? -33.671 3.683 -10.529 1.00 53.69 79 SER A C 1
ATOM 603 O O . SER A 1 79 ? -34.623 2.896 -10.609 1.00 53.69 79 SER A O 1
ATOM 605 N N . PRO A 1 80 ? -33.874 5.0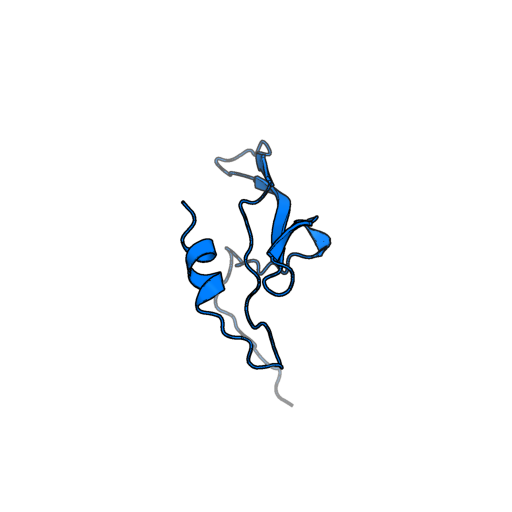14 -10.501 1.00 52.31 80 PRO A N 1
ATOM 606 C CA . PRO A 1 80 ? -35.193 5.568 -10.726 1.00 52.31 80 PRO A CA 1
ATOM 607 C C . PRO A 1 80 ? -35.533 5.321 -12.195 1.00 52.31 80 PRO A C 1
ATOM 609 O O . PRO A 1 80 ? -34.800 5.735 -13.092 1.00 52.31 80 PRO A O 1
ATOM 612 N N . GLY A 1 81 ? -36.623 4.590 -12.423 1.00 51.53 81 GLY A N 1
ATOM 613 C CA . GLY A 1 81 ? -37.117 4.297 -13.761 1.00 51.53 81 GLY A CA 1
ATOM 614 C C . GLY A 1 81 ? -37.273 5.563 -14.606 1.00 51.53 81 GLY A C 1
ATOM 615 O O . GLY A 1 81 ? -37.784 6.582 -14.133 1.00 51.53 81 GLY A O 1
ATOM 616 N N . GLY A 1 82 ? -36.846 5.454 -15.862 1.00 36.72 82 GLY A N 1
ATOM 617 C CA . GLY A 1 82 ? -37.115 6.379 -16.958 1.00 36.72 82 GLY A CA 1
ATOM 618 C C . GLY A 1 82 ? -37.411 5.586 -18.217 1.00 36.72 82 GLY A C 1
ATOM 619 O O . GLY A 1 82 ? -36.639 4.639 -18.488 1.00 36.72 82 GLY A O 1
#

Foldseek 3Di:
DDVVVVCLVVPDDPPDDPPDKDKADFDKDWDDDPDPDTDIDTQWIWIQDSVVRDIDTDGCPPDDDDDDDPPCPVPDDPPPDD